Protein AF-A0A953PPU9-F1 (afdb_monomer_lite)

Foldseek 3Di:
DPDPVVVVVVVVVVVVVVVVVVVVVVVVVVVVVVVVVVLVVLLVVLLVVQQVVCCVPPRGDDDDDPVSSLVSSLVRDQDPVSCVSVPHDHD

Structure (mmCIF, N/CA/C/O backbone):
data_AF-A0A953PPU9-F1
#
_entry.id   AF-A0A953PPU9-F1
#
loop_
_atom_site.group_PDB
_atom_site.id
_atom_site.type_symbol
_atom_site.label_atom_id
_atom_site.label_alt_id
_atom_site.label_comp_id
_atom_site.label_asym_id
_atom_site.label_entity_id
_atom_site.label_seq_id
_atom_site.pdbx_PDB_ins_code
_atom_site.Cartn_x
_atom_site.Cartn_y
_atom_site.Cartn_z
_atom_site.occupancy
_atom_site.B_iso_or_equiv
_atom_site.auth_seq_id
_atom_site.auth_comp_id
_atom_site.auth_asym_id
_atom_site.auth_atom_id
_atom_site.pdbx_PDB_model_num
ATOM 1 N N . MET A 1 1 ? -29.635 11.477 51.474 1.00 49.91 1 MET A N 1
ATOM 2 C CA . MET A 1 1 ? -28.412 10.747 51.075 1.00 49.91 1 MET A CA 1
ATOM 3 C C . MET A 1 1 ? -28.771 9.729 49.997 1.00 49.91 1 MET A C 1
ATOM 5 O O . MET A 1 1 ? -29.657 8.920 50.260 1.00 49.91 1 MET A O 1
ATOM 9 N N . PRO A 1 2 ? -28.192 9.770 48.783 1.00 60.47 2 PRO A N 1
ATOM 10 C CA . PRO A 1 2 ? -28.406 8.706 47.803 1.00 60.47 2 PRO A CA 1
ATOM 11 C C . PRO A 1 2 ? -27.905 7.376 48.383 1.00 60.47 2 PRO A C 1
ATOM 13 O O . PRO A 1 2 ? -26.831 7.322 48.975 1.00 60.47 2 PRO A O 1
ATOM 16 N N . GLN A 1 3 ? -28.712 6.319 48.275 1.00 72.69 3 G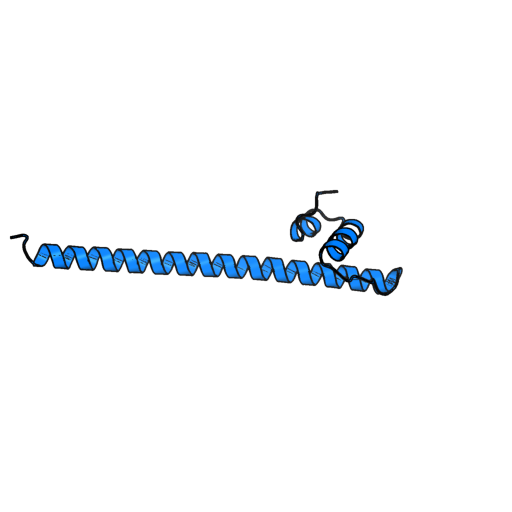LN A N 1
ATOM 17 C CA . GLN A 1 3 ? -28.392 5.038 48.901 1.00 72.69 3 GLN A CA 1
ATOM 18 C C . GLN A 1 3 ? -27.135 4.404 48.269 1.00 72.69 3 GLN A C 1
ATOM 20 O O . GLN A 1 3 ? -27.059 4.335 47.038 1.00 72.69 3 GLN A O 1
ATOM 25 N N . PRO A 1 4 ? -26.178 3.900 49.073 1.00 79.38 4 PRO A N 1
ATOM 26 C CA . PRO A 1 4 ? -24.875 3.406 48.604 1.00 79.38 4 PRO A CA 1
ATOM 27 C C . PRO A 1 4 ? -24.976 2.287 47.553 1.00 79.38 4 PRO A C 1
ATOM 29 O O . PRO A 1 4 ? -24.153 2.212 46.644 1.00 79.38 4 PRO A O 1
ATOM 32 N N . GLN A 1 5 ? -26.041 1.480 47.587 1.00 81.69 5 GLN A N 1
ATOM 33 C CA . GLN A 1 5 ? -26.305 0.439 46.585 1.00 81.69 5 GLN A CA 1
ATOM 34 C C . GLN A 1 5 ? -26.562 0.996 45.175 1.00 81.69 5 GLN A C 1
ATOM 36 O O . GLN A 1 5 ? -26.118 0.405 44.193 1.00 81.69 5 GLN A O 1
ATOM 41 N N . LYS A 1 6 ? -27.222 2.158 45.046 1.00 86.12 6 LYS A N 1
ATOM 42 C CA . LYS A 1 6 ? -27.472 2.782 43.732 1.00 86.12 6 LYS A CA 1
ATOM 43 C C . LYS A 1 6 ? -26.179 3.272 43.084 1.00 86.12 6 LYS A C 1
ATOM 45 O O . LYS A 1 6 ? -26.042 3.205 41.865 1.00 86.12 6 LYS A O 1
ATOM 50 N N . VAL A 1 7 ? -25.236 3.749 43.896 1.00 90.06 7 VAL A N 1
ATOM 51 C CA . VAL A 1 7 ? -23.917 4.189 43.426 1.00 90.06 7 VAL A CA 1
ATOM 52 C C . VAL A 1 7 ? -23.112 2.991 42.925 1.00 90.06 7 VAL A C 1
ATOM 54 O O . VAL A 1 7 ? -22.595 3.039 41.812 1.00 90.06 7 VAL A O 1
ATOM 57 N N . LEU A 1 8 ? -23.086 1.887 43.677 1.00 91.00 8 LEU A N 1
ATOM 58 C CA . LEU A 1 8 ? -22.406 0.653 43.267 1.00 91.00 8 LEU A CA 1
ATOM 59 C C . LEU A 1 8 ? -22.985 0.064 41.974 1.00 91.00 8 LEU A C 1
ATOM 61 O O . LEU A 1 8 ? -22.231 -0.249 41.054 1.00 91.00 8 LEU A O 1
ATOM 65 N N . ALA A 1 9 ? -24.314 -0.006 41.857 1.00 92.19 9 ALA A N 1
ATOM 66 C CA . ALA A 1 9 ? -24.974 -0.473 40.637 1.00 92.19 9 ALA A CA 1
ATOM 67 C C . ALA A 1 9 ? -24.645 0.418 39.426 1.00 92.19 9 ALA A C 1
ATOM 69 O O . ALA A 1 9 ? -24.466 -0.065 38.305 1.00 92.19 9 ALA A O 1
ATOM 70 N N . ARG A 1 10 ? -24.522 1.735 39.642 1.00 93.56 10 ARG A N 1
ATOM 71 C CA . ARG A 1 10 ? -24.130 2.667 38.583 1.00 93.56 10 ARG A CA 1
ATOM 72 C C . ARG A 1 10 ? -22.680 2.466 38.151 1.00 93.56 10 ARG A C 1
ATOM 74 O O . ARG A 1 10 ? -22.424 2.513 36.951 1.00 93.56 10 ARG A O 1
ATOM 81 N N . ILE A 1 11 ? -21.768 2.236 39.093 1.00 94.31 11 ILE A N 1
ATOM 82 C CA . ILE A 1 11 ? -20.357 1.944 38.803 1.00 94.31 11 ILE A CA 1
ATOM 83 C C . ILE A 1 11 ? -20.253 0.657 37.978 1.00 94.31 11 ILE A C 1
ATOM 85 O O . ILE A 1 11 ? -19.689 0.694 36.890 1.00 94.31 11 ILE A O 1
ATOM 89 N N . GLN A 1 12 ? -20.911 -0.425 38.404 1.00 95.38 12 GLN A N 1
ATOM 90 C CA . GLN A 1 12 ? -20.924 -1.692 37.658 1.00 95.38 12 GLN A CA 1
ATOM 91 C C . GLN A 1 12 ? -21.457 -1.521 36.228 1.00 95.38 12 GLN A C 1
ATOM 93 O O . GLN A 1 12 ? -20.828 -1.960 35.268 1.00 95.38 12 GLN A O 1
ATOM 98 N N . SER A 1 13 ? -22.572 -0.804 36.058 1.00 95.06 13 SER A N 1
ATOM 99 C CA . SER A 1 13 ? -23.135 -0.524 34.730 1.00 95.06 13 SER A CA 1
ATOM 100 C C . SER A 1 13 ? -22.172 0.266 33.828 1.00 95.06 13 SER A C 1
ATOM 102 O O . SER A 1 13 ? -22.106 0.028 32.615 1.00 95.06 13 SER A O 1
ATOM 104 N N . LEU A 1 14 ? -21.420 1.209 34.403 1.00 96.06 14 LEU A N 1
ATOM 105 C CA . LEU A 1 14 ? -20.412 1.981 33.677 1.00 96.06 14 LEU A CA 1
ATOM 106 C C . LEU A 1 14 ? -19.200 1.123 33.306 1.00 96.06 14 LEU A C 1
ATOM 108 O O . LEU A 1 14 ? -18.745 1.216 32.165 1.00 96.06 14 LEU A O 1
ATOM 112 N N . ASP A 1 15 ? -18.731 0.261 34.206 1.00 96.50 15 ASP A N 1
ATOM 113 C CA . ASP A 1 15 ? -17.611 -0.651 33.955 1.00 96.50 15 ASP A CA 1
ATOM 114 C C . ASP A 1 15 ? -17.936 -1.650 32.845 1.00 96.50 15 ASP A C 1
ATOM 116 O O . ASP A 1 15 ? -17.148 -1.833 31.912 1.00 96.50 15 ASP A O 1
ATOM 120 N N . GLU A 1 16 ? -19.137 -2.226 32.860 1.00 96.62 16 GLU A N 1
ATOM 121 C CA . GLU A 1 16 ? -19.604 -3.094 31.781 1.00 96.62 16 GLU A CA 1
ATOM 122 C C . GLU A 1 16 ? -19.674 -2.356 30.439 1.00 96.62 16 GLU A C 1
ATOM 124 O O . GLU A 1 16 ? -19.287 -2.886 29.392 1.00 96.62 16 GLU A O 1
ATOM 129 N N . ARG A 1 17 ? -20.167 -1.111 30.444 1.00 96.56 17 ARG A N 1
ATOM 130 C CA . ARG A 1 17 ? -20.237 -0.296 29.226 1.00 96.56 17 ARG A CA 1
ATOM 131 C C . ARG A 1 17 ? -18.841 0.048 28.712 1.00 96.56 17 ARG A C 1
ATOM 133 O O . ARG A 1 17 ? -18.618 -0.011 27.502 1.00 96.56 17 ARG A O 1
ATOM 140 N N . LEU A 1 18 ? -17.905 0.356 29.605 1.00 97.12 18 LEU A N 1
ATOM 141 C CA . LEU A 1 18 ? -16.508 0.610 29.270 1.00 97.12 18 LEU A CA 1
ATOM 142 C C . LEU A 1 18 ? -15.839 -0.639 28.686 1.00 97.12 18 LEU A C 1
ATOM 144 O O . LEU A 1 18 ? -1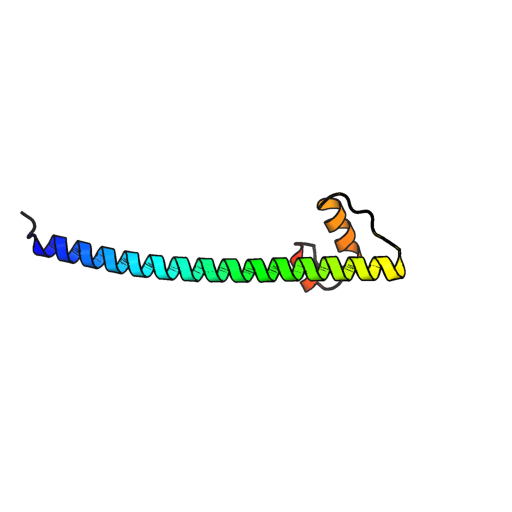5.151 -0.538 27.668 1.00 97.12 18 LEU A O 1
ATOM 148 N N . ALA A 1 19 ? -16.074 -1.812 29.275 1.00 97.06 19 ALA A N 1
ATOM 149 C CA . ALA A 1 19 ? -15.565 -3.082 28.769 1.00 97.06 19 ALA A CA 1
ATOM 150 C C . ALA A 1 19 ? -16.071 -3.362 27.344 1.00 97.06 19 ALA A C 1
ATOM 152 O O . ALA A 1 19 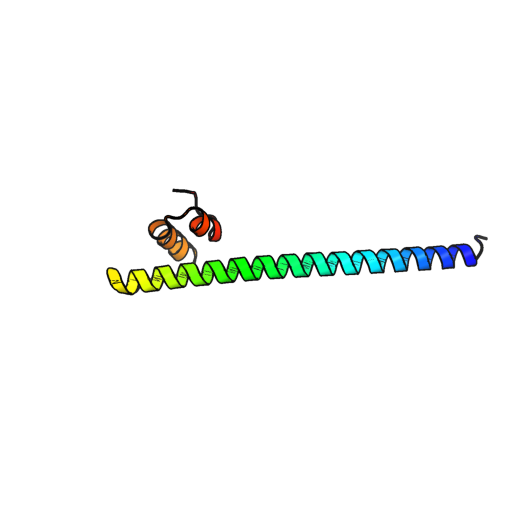? -15.267 -3.639 26.452 1.00 97.06 19 ALA A O 1
ATOM 153 N N . ARG A 1 20 ? -17.378 -3.184 27.089 1.00 96.50 20 ARG A N 1
ATOM 154 C CA . ARG A 1 20 ? -17.963 -3.332 25.742 1.00 96.50 20 ARG A CA 1
ATOM 155 C C . ARG A 1 20 ? -17.325 -2.383 24.724 1.00 96.50 20 ARG A C 1
ATOM 157 O O . ARG A 1 20 ? -16.946 -2.816 23.636 1.00 96.50 20 ARG A O 1
ATOM 164 N N . LEU A 1 21 ? -17.161 -1.108 25.081 1.00 97.75 21 LEU A N 1
ATOM 165 C CA . LEU A 1 21 ? -16.554 -0.109 24.195 1.00 97.75 21 LEU A CA 1
ATOM 166 C C . LEU A 1 21 ? -15.080 -0.406 23.893 1.00 97.75 21 LEU A C 1
ATOM 168 O O . LEU A 1 21 ? -14.644 -0.233 22.756 1.00 97.75 21 LEU A O 1
ATOM 172 N N . ARG A 1 22 ? -14.311 -0.880 24.880 1.00 96.81 22 ARG A N 1
ATOM 173 C CA . ARG A 1 22 ? -12.908 -1.283 24.680 1.00 96.81 22 ARG A CA 1
ATOM 174 C C . ARG A 1 22 ? -12.792 -2.452 23.705 1.00 96.81 22 ARG A C 1
ATOM 176 O O . ARG A 1 22 ? -11.956 -2.402 22.804 1.00 96.81 22 ARG A O 1
ATOM 183 N N . THR A 1 23 ? -13.648 -3.462 23.844 1.00 96.75 23 THR A N 1
ATOM 184 C CA . THR A 1 23 ? -13.679 -4.606 22.924 1.00 96.75 23 THR A CA 1
ATOM 185 C C . THR A 1 23 ? -14.001 -4.168 21.497 1.00 96.75 23 THR A C 1
ATOM 187 O O . THR A 1 23 ? -13.292 -4.556 20.566 1.00 96.75 23 THR A O 1
ATOM 190 N N . GLU A 1 24 ? -15.007 -3.309 21.312 1.00 96.56 24 GLU A N 1
ATOM 191 C CA . GLU A 1 24 ? -15.364 -2.823 19.975 1.00 96.56 24 GLU A CA 1
ATOM 192 C C . GLU A 1 24 ? -14.253 -1.957 19.364 1.00 96.56 24 GLU A C 1
ATOM 194 O O . GLU A 1 24 ? -13.880 -2.155 18.207 1.00 96.56 24 GLU A O 1
ATOM 199 N N . LYS A 1 25 ? -13.631 -1.072 20.156 1.00 96.19 25 LYS A N 1
ATOM 200 C CA . LYS A 1 25 ? -12.460 -0.298 19.716 1.00 96.19 25 LYS A CA 1
ATOM 201 C C . LYS A 1 25 ? -11.343 -1.216 19.219 1.00 96.19 25 LYS A C 1
ATOM 203 O O . LYS A 1 25 ? -10.829 -1.010 18.121 1.00 96.19 25 LYS A O 1
ATOM 208 N N . ASN A 1 26 ? -10.976 -2.229 20.002 1.00 95.44 26 ASN A N 1
ATOM 209 C CA . ASN A 1 26 ? -9.900 -3.151 19.641 1.00 95.44 26 ASN A CA 1
ATOM 210 C C . ASN A 1 26 ? -10.222 -3.907 18.345 1.00 95.44 26 ASN A C 1
ATOM 212 O O . ASN A 1 26 ? -9.356 -4.054 17.482 1.00 95.44 26 ASN A O 1
ATOM 216 N N . ARG A 1 27 ? -11.482 -4.320 18.163 1.00 95.62 27 ARG A N 1
ATOM 217 C CA . ARG A 1 27 ? -11.952 -4.964 16.930 1.00 95.62 27 ARG A CA 1
ATOM 218 C C . ARG A 1 27 ? -11.822 -4.046 15.714 1.00 95.62 27 ARG A C 1
ATOM 220 O O . ARG A 1 27 ? -11.348 -4.486 14.665 1.00 95.62 27 ARG A O 1
ATOM 227 N N . LEU A 1 28 ? -12.229 -2.783 15.840 1.00 96.25 28 LEU A N 1
ATOM 228 C CA . LEU A 1 28 ? -12.119 -1.796 14.764 1.00 96.25 28 LEU A CA 1
ATOM 229 C C . LEU A 1 28 ? -10.657 -1.488 14.425 1.00 96.25 28 LEU A C 1
ATOM 231 O O . LEU A 1 28 ? -10.295 -1.478 13.249 1.00 96.25 28 LEU A O 1
ATOM 235 N N . MET A 1 29 ? -9.799 -1.325 15.435 1.00 94.62 29 MET A N 1
ATOM 236 C CA . MET A 1 29 ? -8.363 -1.111 15.235 1.00 94.62 29 MET A CA 1
ATOM 237 C C . MET A 1 29 ? -7.696 -2.298 14.536 1.00 94.62 29 MET A C 1
ATOM 239 O O . MET A 1 29 ? -6.930 -2.101 13.594 1.00 94.62 29 MET A O 1
ATOM 243 N N . ALA A 1 30 ? -8.022 -3.530 14.936 1.00 94.50 30 ALA A N 1
ATOM 244 C CA . ALA A 1 30 ? -7.507 -4.727 14.277 1.00 94.50 30 ALA A CA 1
ATOM 245 C C . ALA A 1 30 ? -7.919 -4.771 12.797 1.00 94.50 30 ALA A C 1
ATOM 247 O O . ALA A 1 30 ? -7.078 -4.989 11.923 1.00 94.50 30 ALA A O 1
ATOM 248 N N . ARG A 1 31 ? -9.195 -4.493 12.494 1.00 94.06 31 ARG A N 1
ATOM 249 C CA . ARG A 1 31 ? -9.701 -4.412 11.112 1.00 94.06 31 ARG A CA 1
ATOM 250 C C . ARG A 1 31 ? -8.975 -3.346 10.294 1.00 94.06 31 ARG A C 1
ATOM 252 O O . ARG A 1 31 ? -8.559 -3.634 9.173 1.00 94.06 31 ARG A O 1
ATOM 259 N N . ALA A 1 32 ? -8.777 -2.155 10.857 1.00 92.75 32 ALA A N 1
ATOM 260 C CA . ALA A 1 32 ? -8.040 -1.079 10.201 1.00 92.75 32 ALA A CA 1
ATOM 261 C C . ALA A 1 32 ? -6.584 -1.484 9.912 1.00 92.75 32 ALA A C 1
ATOM 263 O O . ALA A 1 32 ? -6.117 -1.330 8.785 1.00 92.75 32 ALA A O 1
ATOM 264 N N . GLY A 1 33 ? -5.898 -2.096 10.882 1.00 93.06 33 GLY A N 1
ATOM 265 C CA . GLY A 1 33 ? -4.527 -2.584 10.706 1.00 93.06 33 GLY A CA 1
ATOM 266 C C . GLY A 1 33 ? -4.404 -3.712 9.674 1.00 93.06 33 GLY A C 1
ATOM 267 O O . GLY A 1 33 ? -3.412 -3.792 8.952 1.00 93.06 33 GLY A O 1
ATOM 268 N N . HIS A 1 34 ? -5.407 -4.586 9.555 1.00 93.62 34 HIS A N 1
ATOM 269 C CA . HIS A 1 34 ? -5.455 -5.584 8.480 1.00 93.62 34 HIS A CA 1
ATOM 270 C C . HIS A 1 34 ? -5.665 -4.946 7.102 1.00 93.62 34 HIS A C 1
ATOM 272 O O . HIS A 1 34 ? -4.984 -5.329 6.149 1.00 93.62 34 HIS A O 1
ATOM 278 N N . ALA A 1 35 ? -6.574 -3.974 6.994 1.00 91.56 35 ALA A N 1
ATOM 279 C CA . ALA A 1 35 ? -6.820 -3.259 5.744 1.00 91.56 35 ALA A CA 1
ATOM 280 C C . ALA A 1 35 ? -5.571 -2.497 5.274 1.00 91.56 35 ALA A C 1
ATOM 282 O O . ALA A 1 35 ? -5.229 -2.564 4.094 1.00 91.56 35 ALA A O 1
ATOM 283 N N . GLU A 1 36 ? -4.856 -1.851 6.197 1.00 92.50 36 GLU A N 1
ATOM 284 C CA . GLU A 1 36 ? -3.629 -1.120 5.883 1.00 92.50 36 GLU A CA 1
ATOM 285 C C . GLU A 1 36 ? -2.511 -2.047 5.407 1.00 92.50 36 GLU A C 1
ATOM 287 O O . GLU A 1 36 ? -1.943 -1.828 4.341 1.00 92.50 36 GLU A O 1
ATOM 292 N N . ARG A 1 37 ? -2.269 -3.163 6.107 1.00 93.88 37 ARG A N 1
ATOM 293 C CA . ARG A 1 37 ? -1.282 -4.163 5.665 1.00 93.88 37 ARG A CA 1
ATOM 294 C C . ARG A 1 37 ? -1.608 -4.739 4.290 1.00 93.88 37 ARG A C 1
ATOM 296 O O . ARG A 1 37 ? -0.700 -4.969 3.494 1.00 93.88 37 ARG A O 1
ATOM 303 N N . LYS A 1 38 ? -2.893 -4.965 3.992 1.00 93.69 38 LYS A N 1
ATOM 304 C CA . LYS A 1 38 ? -3.332 -5.434 2.671 1.00 93.69 38 LYS A CA 1
ATOM 305 C C . LYS A 1 38 ? -3.048 -4.390 1.585 1.00 93.69 38 LYS A C 1
ATOM 307 O O . LYS A 1 38 ? -2.563 -4.764 0.517 1.00 93.69 38 LYS A O 1
ATOM 312 N N . ARG A 1 39 ? -3.319 -3.105 1.853 1.00 91.88 39 ARG A N 1
ATOM 313 C CA . ARG A 1 39 ? -2.999 -1.997 0.935 1.00 91.88 39 ARG A CA 1
ATOM 314 C C . ARG A 1 39 ? -1.495 -1.865 0.709 1.00 91.88 39 ARG A C 1
ATOM 316 O O . ARG A 1 39 ? -1.064 -1.861 -0.440 1.00 91.88 39 ARG A O 1
ATOM 323 N N . ASP A 1 40 ? -0.708 -1.838 1.778 1.00 95.19 40 ASP A N 1
ATOM 324 C CA . ASP A 1 40 ? 0.755 -1.758 1.719 1.00 95.19 40 ASP A CA 1
ATOM 325 C C . ASP A 1 40 ? 1.363 -2.934 0.935 1.00 95.19 40 ASP A C 1
ATOM 327 O O . ASP A 1 40 ? 2.149 -2.734 0.009 1.00 95.19 40 ASP A O 1
ATOM 331 N N . THR A 1 41 ? 0.913 -4.162 1.213 1.00 96.56 41 THR A N 1
ATOM 332 C CA . THR A 1 41 ? 1.348 -5.358 0.473 1.00 96.56 41 THR A CA 1
ATOM 333 C C . THR A 1 41 ? 1.018 -5.242 -1.016 1.00 96.56 41 THR A C 1
ATOM 335 O O . THR A 1 41 ? 1.868 -5.521 -1.859 1.00 96.56 41 THR A O 1
ATOM 338 N N . ARG A 1 42 ? -0.191 -4.778 -1.368 1.00 95.94 42 ARG A N 1
ATO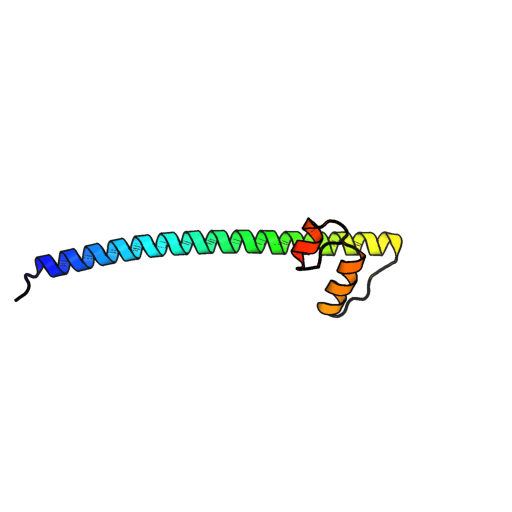M 339 C CA . ARG A 1 42 ? -0.581 -4.571 -2.772 1.00 95.94 42 ARG A CA 1
ATOM 340 C C . ARG A 1 42 ? 0.301 -3.526 -3.457 1.00 95.94 42 ARG A C 1
ATOM 342 O O . ARG A 1 42 ? 0.747 -3.777 -4.572 1.00 95.94 42 ARG A O 1
ATOM 349 N N . ARG A 1 43 ? 0.594 -2.401 -2.797 1.00 96.62 43 ARG A N 1
ATOM 350 C CA . ARG A 1 43 ? 1.491 -1.359 -3.330 1.00 96.62 43 ARG A CA 1
ATOM 351 C C . ARG A 1 43 ? 2.890 -1.911 -3.590 1.00 96.62 43 ARG A C 1
ATOM 353 O O . ARG A 1 43 ? 3.424 -1.711 -4.676 1.00 96.62 43 ARG A O 1
ATOM 360 N N . LYS A 1 44 ? 3.453 -2.659 -2.637 1.00 97.44 44 LYS A N 1
ATOM 361 C CA . LYS A 1 44 ? 4.776 -3.294 -2.774 1.00 97.44 44 LYS A CA 1
ATOM 362 C C . LYS A 1 44 ? 4.832 -4.268 -3.948 1.00 97.44 44 LYS A C 1
ATOM 364 O O . LYS A 1 44 ? 5.776 -4.213 -4.729 1.00 97.44 44 LYS A O 1
ATOM 369 N N . ILE A 1 45 ? 3.805 -5.107 -4.104 1.00 97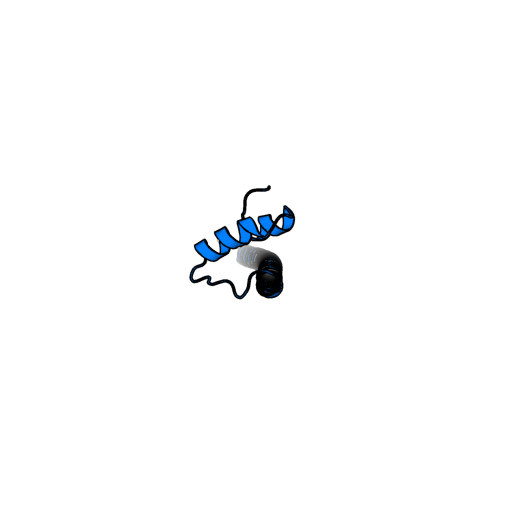.62 45 ILE A N 1
ATOM 370 C CA . ILE A 1 45 ? 3.702 -6.045 -5.231 1.00 97.62 45 ILE A CA 1
ATOM 371 C C . ILE A 1 45 ? 3.656 -5.293 -6.565 1.00 97.62 45 ILE A C 1
ATOM 373 O O . ILE A 1 45 ? 4.374 -5.660 -7.490 1.00 97.62 45 ILE A O 1
ATOM 377 N N . LEU A 1 46 ? 2.847 -4.235 -6.666 1.00 97.69 46 LEU A N 1
ATOM 378 C CA . LEU A 1 46 ? 2.713 -3.462 -7.904 1.00 97.69 46 LEU A CA 1
ATOM 379 C C . LEU A 1 46 ? 3.997 -2.714 -8.269 1.00 97.69 46 LEU A C 1
ATOM 381 O O . LEU A 1 46 ? 4.398 -2.749 -9.428 1.00 97.69 46 LEU A O 1
ATOM 385 N N . ILE A 1 47 ? 4.666 -2.097 -7.291 1.00 97.69 47 ILE A N 1
ATOM 386 C CA . ILE A 1 47 ? 5.971 -1.457 -7.508 1.00 97.69 47 ILE A CA 1
ATOM 387 C C . ILE A 1 47 ? 6.985 -2.495 -7.993 1.00 97.69 47 ILE A C 1
ATOM 389 O O . ILE A 1 47 ? 7.634 -2.277 -9.010 1.00 97.69 47 ILE A O 1
ATOM 393 N N . GLY A 1 48 ? 7.099 -3.634 -7.302 1.00 97.00 48 GLY A N 1
ATOM 394 C CA . GLY A 1 48 ? 8.041 -4.690 -7.671 1.00 97.00 48 GLY A CA 1
ATOM 395 C C . GLY A 1 48 ? 7.785 -5.238 -9.075 1.00 97.00 48 GLY A C 1
ATOM 396 O O . GLY A 1 48 ? 8.710 -5.313 -9.876 1.00 97.00 48 GLY A O 1
ATOM 397 N N . GLY A 1 49 ? 6.528 -5.549 -9.401 1.00 97.12 49 GLY A N 1
ATOM 398 C CA . GLY A 1 49 ? 6.148 -6.028 -10.731 1.00 97.12 49 GLY A CA 1
ATOM 399 C C . GLY A 1 49 ? 6.444 -5.011 -11.835 1.00 97.12 49 GLY A C 1
ATOM 400 O O . GLY A 1 49 ? 6.991 -5.382 -12.870 1.00 97.12 49 GLY A O 1
ATOM 401 N N . ALA A 1 50 ? 6.151 -3.728 -11.601 1.00 96.50 50 ALA A N 1
ATOM 402 C CA . ALA A 1 50 ? 6.459 -2.669 -12.557 1.00 96.50 50 ALA A CA 1
ATOM 403 C C . ALA A 1 50 ? 7.973 -2.493 -12.757 1.00 96.50 50 ALA A C 1
ATOM 405 O O . ALA A 1 50 ? 8.419 -2.286 -13.882 1.00 96.50 50 ALA A O 1
ATOM 406 N N . VAL A 1 51 ? 8.770 -2.575 -11.683 1.00 96.88 51 VAL A N 1
ATOM 407 C CA . VAL A 1 51 ? 10.234 -2.427 -11.759 1.00 96.88 51 VAL A CA 1
ATOM 408 C C . VAL A 1 51 ? 10.858 -3.605 -12.495 1.00 96.88 51 VAL A C 1
ATOM 410 O O . VAL A 1 51 ? 11.703 -3.382 -13.354 1.00 96.88 51 VAL A O 1
ATOM 413 N N . LEU A 1 52 ? 10.423 -4.835 -12.207 1.00 97.50 52 LEU A N 1
ATOM 414 C CA . LEU A 1 52 ? 10.902 -6.028 -12.912 1.00 97.50 52 LEU A CA 1
ATOM 415 C C . LEU A 1 52 ? 10.587 -5.949 -14.411 1.00 97.50 52 LEU A C 1
ATOM 417 O O . LEU A 1 52 ? 11.489 -6.103 -15.224 1.00 97.50 52 LEU A O 1
ATOM 421 N N . ALA A 1 53 ? 9.349 -5.595 -14.773 1.00 96.00 53 ALA A N 1
ATOM 422 C CA . ALA A 1 53 ? 8.971 -5.417 -16.174 1.00 96.00 53 ALA A CA 1
ATOM 423 C C . ALA A 1 53 ? 9.790 -4.312 -16.868 1.00 96.00 53 ALA A C 1
ATOM 425 O O . ALA A 1 53 ? 10.189 -4.462 -18.019 1.00 96.00 53 ALA A O 1
ATOM 426 N N . ALA A 1 54 ? 10.070 -3.204 -16.176 1.00 95.38 54 ALA A N 1
ATOM 427 C CA . ALA A 1 54 ? 10.906 -2.146 -16.732 1.00 95.38 54 ALA A CA 1
ATOM 428 C C . ALA A 1 54 ? 12.358 -2.597 -16.921 1.00 95.38 54 ALA A C 1
ATOM 430 O O . ALA A 1 54 ? 12.931 -2.309 -17.962 1.00 95.38 54 ALA A O 1
ATOM 431 N N . ILE A 1 55 ? 12.932 -3.349 -15.978 1.00 96.56 55 ILE A N 1
ATOM 432 C CA . ILE A 1 55 ? 14.286 -3.902 -16.122 1.00 96.56 55 ILE A CA 1
ATOM 433 C C . ILE A 1 55 ? 14.384 -4.790 -17.366 1.00 96.56 55 ILE A C 1
ATOM 435 O O . ILE A 1 55 ? 15.357 -4.661 -18.109 1.00 96.56 55 ILE A O 1
ATOM 439 N N . ASP A 1 56 ? 13.369 -5.616 -17.622 1.00 96.31 56 ASP A N 1
ATOM 440 C CA . ASP A 1 56 ? 13.353 -6.540 -18.761 1.00 96.31 56 ASP A CA 1
ATOM 441 C C . ASP A 1 56 ? 13.221 -5.831 -20.125 1.00 96.31 56 ASP A C 1
ATOM 443 O O . ASP A 1 56 ? 13.765 -6.312 -21.120 1.00 96.31 56 ASP A O 1
ATOM 447 N N . HIS A 1 57 ? 12.512 -4.696 -20.196 1.00 94.44 57 HIS A N 1
ATOM 448 C CA . HIS A 1 57 ? 12.177 -4.032 -21.468 1.00 94.44 57 HIS A CA 1
ATOM 449 C C . HIS A 1 57 ? 12.903 -2.701 -21.726 1.00 94.44 57 HIS A C 1
ATOM 451 O O . HIS A 1 57 ? 13.117 -2.328 -22.878 1.00 94.44 57 HIS A O 1
ATOM 457 N N . GLU A 1 58 ? 13.248 -1.966 -20.672 1.00 93.56 58 GLU A N 1
ATOM 458 C CA . GLU A 1 58 ? 13.699 -0.564 -20.711 1.00 93.56 58 GLU A CA 1
ATOM 459 C C . GLU A 1 58 ? 14.994 -0.330 -19.906 1.00 93.56 58 GLU A C 1
ATOM 461 O O . GLU A 1 58 ? 15.661 0.689 -20.092 1.00 93.56 58 GLU A O 1
ATOM 466 N N . GLY A 1 59 ? 15.367 -1.264 -19.023 1.00 93.00 59 GLY A N 1
ATOM 467 C CA . GLY A 1 59 ? 16.487 -1.148 -18.089 1.00 93.00 59 GLY A CA 1
ATOM 468 C C . GLY A 1 59 ? 16.082 -0.663 -16.690 1.00 93.00 59 GLY A C 1
ATOM 469 O O . GLY A 1 59 ? 14.907 -0.506 -16.360 1.00 93.00 59 GLY A O 1
ATOM 470 N N . VAL A 1 60 ? 17.075 -0.461 -15.816 1.00 93.19 60 VAL A N 1
ATOM 471 C CA . VAL A 1 60 ? 16.833 -0.106 -14.405 1.00 93.19 60 VAL A CA 1
ATOM 472 C C . VAL A 1 60 ? 16.259 1.315 -14.294 1.00 93.19 60 VAL A C 1
ATOM 474 O O . VAL A 1 60 ? 16.945 2.272 -14.665 1.00 93.19 60 VAL A O 1
ATOM 477 N N . PRO A 1 61 ? 15.046 1.497 -13.736 1.00 92.38 61 PRO A N 1
ATOM 478 C CA . PRO A 1 61 ? 14.466 2.823 -13.575 1.00 92.38 61 PRO A CA 1
ATOM 479 C C 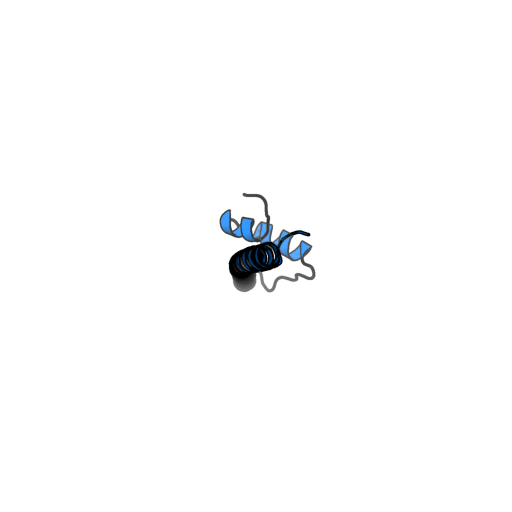. PRO A 1 61 ? 15.204 3.623 -12.492 1.00 92.38 61 PRO A C 1
ATOM 481 O O . PRO A 1 61 ? 15.431 3.142 -11.381 1.00 92.38 61 PRO A O 1
ATOM 484 N N . VAL A 1 62 ? 15.538 4.881 -12.790 1.00 94.38 62 VAL A N 1
ATOM 485 C CA . VAL A 1 62 ? 16.145 5.810 -11.823 1.00 94.38 62 VAL A CA 1
ATOM 486 C C . VAL A 1 62 ? 15.044 6.642 -11.171 1.00 94.38 62 VAL A C 1
ATOM 488 O O . VAL A 1 62 ? 14.545 7.597 -11.759 1.00 94.38 62 VAL A O 1
ATOM 491 N N . ILE A 1 63 ? 14.670 6.277 -9.946 1.00 95.62 63 ILE A N 1
ATOM 492 C CA . ILE A 1 63 ? 13.616 6.935 -9.165 1.00 95.62 63 ILE A CA 1
ATOM 493 C C . ILE A 1 63 ? 14.218 7.378 -7.832 1.00 95.62 63 ILE A C 1
ATOM 495 O O . ILE A 1 63 ? 14.752 6.556 -7.088 1.00 95.62 63 ILE A O 1
ATOM 499 N N . ARG A 1 64 ? 14.151 8.676 -7.526 1.00 95.69 64 ARG A N 1
ATOM 500 C CA . ARG A 1 64 ? 14.800 9.283 -6.348 1.00 95.69 64 ARG A CA 1
ATOM 501 C C . ARG A 1 64 ? 13.811 9.820 -5.323 1.00 95.69 64 ARG A C 1
ATOM 503 O O . ARG A 1 64 ? 14.205 10.167 -4.214 1.00 95.69 64 ARG A O 1
ATOM 510 N N . SER A 1 65 ? 12.533 9.908 -5.679 1.00 96.69 65 SER A N 1
ATOM 511 C CA . SER A 1 65 ? 11.500 10.448 -4.801 1.00 96.69 65 SER A CA 1
ATOM 512 C C . SER A 1 65 ? 10.147 9.767 -5.001 1.00 96.69 65 SER A C 1
ATOM 514 O O . SER A 1 65 ? 9.869 9.172 -6.042 1.00 96.69 65 SER A O 1
ATOM 516 N N . LEU A 1 66 ? 9.272 9.879 -3.999 1.00 94.38 66 LEU A N 1
ATOM 517 C CA . LEU A 1 66 ? 7.905 9.362 -4.090 1.00 94.38 66 LEU A CA 1
ATOM 518 C C . LEU A 1 66 ? 7.092 10.024 -5.225 1.00 94.38 66 LEU A C 1
ATOM 520 O O . LEU A 1 66 ? 6.423 9.293 -5.951 1.00 94.38 66 LEU A O 1
ATOM 524 N N . PRO A 1 67 ? 7.150 11.352 -5.458 1.00 96.56 67 PRO A N 1
ATOM 525 C CA . PRO A 1 67 ? 6.465 11.955 -6.603 1.00 96.56 67 PRO A CA 1
ATOM 526 C C . PRO A 1 67 ? 6.965 11.443 -7.959 1.00 96.56 67 PRO A C 1
ATOM 528 O O . PRO A 1 67 ? 6.165 11.279 -8.877 1.00 96.56 67 PRO A O 1
ATOM 531 N N . GLU A 1 68 ? 8.269 11.175 -8.100 1.00 97.12 68 GLU A N 1
ATOM 532 C CA . GLU A 1 68 ? 8.814 10.539 -9.309 1.00 97.12 68 GLU A CA 1
ATOM 533 C C . GLU A 1 68 ? 8.281 9.121 -9.484 1.00 97.12 68 GLU A C 1
ATOM 535 O O . GLU A 1 68 ? 7.842 8.776 -10.578 1.00 97.12 68 GLU A O 1
ATOM 540 N N . LEU A 1 69 ? 8.250 8.334 -8.403 1.00 96.44 69 LEU A N 1
ATOM 541 C CA . LEU A 1 69 ? 7.673 6.992 -8.421 1.00 96.44 69 LEU A CA 1
ATOM 542 C C . LEU A 1 69 ? 6.215 7.024 -8.887 1.00 96.44 69 LEU A C 1
ATOM 544 O O . LEU A 1 69 ? 5.838 6.227 -9.737 1.00 96.44 69 LEU A O 1
ATOM 548 N N . LEU A 1 70 ? 5.400 7.939 -8.354 1.00 96.69 70 LEU A N 1
ATOM 549 C CA . LEU A 1 70 ? 3.981 8.040 -8.704 1.00 96.69 70 LEU A CA 1
ATOM 550 C C . LEU A 1 70 ? 3.777 8.434 -10.170 1.00 96.69 70 LEU A C 1
ATOM 552 O O . LEU A 1 70 ? 2.984 7.791 -10.849 1.00 96.69 70 LEU A O 1
ATOM 556 N N . ARG A 1 71 ? 4.526 9.424 -10.679 1.00 96.38 71 ARG A N 1
ATOM 557 C CA . ARG A 1 71 ? 4.482 9.790 -12.108 1.00 96.38 71 ARG A CA 1
ATOM 558 C C . ARG A 1 71 ? 4.918 8.640 -13.005 1.00 96.38 71 ARG A C 1
ATOM 560 O O . ARG A 1 71 ? 4.336 8.429 -14.058 1.00 96.38 71 ARG A O 1
ATOM 567 N N . TRP A 1 72 ? 5.935 7.891 -12.595 1.00 96.50 72 TRP A N 1
ATOM 568 C CA . TRP A 1 72 ? 6.392 6.739 -13.357 1.00 96.50 72 TRP A CA 1
ATOM 569 C C . TRP A 1 72 ? 5.355 5.605 -13.340 1.00 96.50 72 TRP A C 1
ATOM 571 O O . TRP A 1 72 ? 4.996 5.101 -14.402 1.00 96.50 72 TRP A O 1
ATOM 581 N N . LEU A 1 73 ? 4.794 5.263 -12.174 1.00 96.75 73 LEU A N 1
ATOM 582 C CA . LEU A 1 73 ? 3.722 4.267 -12.046 1.00 96.75 73 LEU A CA 1
ATOM 583 C C . LEU A 1 73 ? 2.475 4.644 -12.851 1.00 96.75 73 LEU A C 1
ATOM 585 O O . LEU A 1 73 ? 1.827 3.752 -13.394 1.00 96.75 73 LEU A O 1
ATOM 589 N N . ASP A 1 74 ? 2.170 5.935 -12.975 1.00 95.94 74 ASP A N 1
ATOM 590 C CA . ASP A 1 74 ? 1.069 6.437 -13.799 1.00 95.94 74 ASP A CA 1
ATOM 591 C C . ASP A 1 74 ? 1.182 5.999 -15.266 1.00 95.94 74 ASP A C 1
ATOM 593 O O . ASP A 1 74 ? 0.175 5.677 -15.895 1.00 95.94 74 ASP A O 1
ATOM 597 N N . THR A 1 75 ? 2.414 5.890 -15.777 1.00 94.25 75 THR A N 1
ATOM 598 C CA . THR A 1 75 ? 2.700 5.419 -17.143 1.00 94.25 75 THR A CA 1
ATOM 599 C C . THR A 1 75 ? 2.712 3.895 -17.285 1.00 94.25 75 THR A C 1
ATOM 601 O O . THR A 1 75 ? 2.615 3.389 -18.400 1.00 94.25 75 THR A O 1
ATOM 604 N N . LYS A 1 76 ? 2.853 3.146 -16.181 1.00 94.44 76 LYS A N 1
ATOM 605 C CA . LYS A 1 76 ? 2.993 1.676 -16.195 1.00 94.44 76 LYS A CA 1
ATOM 606 C C . LYS A 1 76 ? 1.707 0.943 -15.814 1.00 94.44 76 LYS A C 1
ATOM 608 O O . LYS A 1 76 ? 1.441 -0.142 -16.326 1.00 94.44 76 LYS A O 1
ATOM 613 N N . LEU A 1 77 ? 0.909 1.504 -14.906 1.00 95.12 77 LEU A N 1
ATOM 614 C CA . LEU A 1 77 ? -0.315 0.882 -14.406 1.00 95.12 77 LEU A CA 1
ATOM 615 C C . LEU A 1 77 ? -1.519 1.283 -15.261 1.00 95.12 77 LEU A C 1
ATOM 617 O O . LEU A 1 77 ? -1.948 2.432 -15.235 1.00 95.12 77 LEU A O 1
ATOM 621 N N . THR A 1 78 ? -2.121 0.317 -15.951 1.00 93.44 78 THR A N 1
ATOM 622 C CA . THR A 1 78 ? -3.307 0.538 -16.804 1.00 93.44 78 THR A CA 1
ATOM 623 C C . THR A 1 78 ? -4.610 0.071 -16.161 1.00 93.44 78 THR A C 1
ATOM 625 O O . THR A 1 78 ? -5.692 0.544 -16.496 1.00 93.44 78 THR A O 1
ATOM 628 N N . ARG A 1 79 ? -4.540 -0.867 -15.209 1.00 94.19 79 ARG A N 1
ATOM 629 C CA . ARG A 1 79 ? -5.729 -1.439 -14.567 1.00 94.19 79 ARG A CA 1
ATOM 630 C C . ARG A 1 79 ? -6.276 -0.480 -13.501 1.00 94.19 79 ARG A C 1
ATOM 632 O O . ARG A 1 79 ? -5.532 -0.149 -12.574 1.00 94.19 79 ARG A O 1
ATOM 639 N N . PRO A 1 80 ? -7.575 -0.120 -13.520 1.00 93.00 80 PRO A N 1
ATOM 640 C CA . PRO A 1 80 ? -8.151 0.832 -12.562 1.00 93.00 80 PRO A CA 1
ATOM 641 C C . PRO A 1 80 ? -7.938 0.453 -11.091 1.00 93.00 80 PRO A C 1
ATOM 643 O O . PRO A 1 80 ? -7.621 1.301 -10.263 1.00 93.00 80 PRO A O 1
ATOM 646 N N . HIS A 1 81 ? -8.041 -0.838 -10.759 1.00 90.06 81 HIS A N 1
ATOM 647 C CA . HIS A 1 81 ? -7.809 -1.315 -9.392 1.00 90.06 81 HIS A CA 1
ATOM 648 C C . HIS A 1 81 ? -6.343 -1.137 -8.947 1.00 90.06 81 HIS A C 1
ATOM 650 O O . HIS A 1 81 ? -6.076 -0.927 -7.765 1.00 90.06 81 HIS A O 1
ATOM 656 N N . ASP A 1 82 ? -5.380 -1.250 -9.861 1.00 94.50 82 ASP A N 1
ATOM 657 C CA . ASP A 1 82 ? -3.963 -1.066 -9.531 1.00 94.50 82 ASP A CA 1
ATOM 658 C C . ASP A 1 82 ? -3.640 0.415 -9.349 1.00 94.50 82 ASP A C 1
ATOM 660 O O . ASP A 1 82 ? -2.970 0.785 -8.387 1.00 94.50 82 ASP A O 1
ATOM 664 N N . ARG A 1 83 ? -4.212 1.266 -10.206 1.00 95.00 83 ARG A N 1
ATOM 665 C CA . ARG A 1 83 ? -4.128 2.730 -10.116 1.00 95.00 83 ARG A CA 1
ATOM 666 C C . ARG A 1 83 ? -4.710 3.256 -8.798 1.00 95.00 83 ARG A C 1
ATOM 668 O O . ARG A 1 83 ? -4.077 4.065 -8.122 1.00 95.00 83 ARG A O 1
ATOM 675 N N . ALA A 1 84 ? -5.838 2.696 -8.358 1.00 93.75 84 ALA A N 1
ATOM 676 C CA . ALA A 1 84 ? -6.470 3.040 -7.083 1.00 93.75 84 ALA A CA 1
ATOM 677 C C . ALA A 1 84 ? -5.601 2.730 -5.847 1.00 93.75 84 ALA A C 1
ATOM 679 O O . ALA A 1 84 ? -5.773 3.363 -4.811 1.00 93.75 84 ALA A O 1
ATOM 680 N N . ALA A 1 85 ? -4.643 1.795 -5.921 1.00 93.62 85 ALA A N 1
ATOM 681 C CA . ALA A 1 85 ? -3.734 1.522 -4.798 1.00 93.62 85 ALA A CA 1
ATOM 682 C C . ALA A 1 85 ? -2.752 2.682 -4.512 1.00 93.62 85 ALA A C 1
ATOM 684 O O . ALA A 1 85 ? -2.112 2.715 -3.453 1.00 93.62 85 ALA A O 1
ATOM 685 N N . PHE A 1 86 ? -2.633 3.615 -5.459 1.00 95.00 86 PHE A N 1
ATOM 686 C CA . PHE A 1 86 ? -1.751 4.778 -5.422 1.00 95.00 86 PHE A CA 1
ATOM 687 C C . PHE A 1 86 ? -2.508 6.104 -5.560 1.00 95.00 86 PHE A C 1
ATOM 689 O O . PHE A 1 86 ? -1.866 7.127 -5.779 1.00 95.00 86 PHE A O 1
ATOM 696 N N . ASP A 1 87 ? -3.840 6.082 -5.443 1.00 93.94 87 ASP A N 1
ATOM 697 C CA . ASP A 1 87 ? -4.708 7.254 -5.611 1.00 93.94 87 ASP A CA 1
ATOM 698 C C . ASP A 1 87 ? -4.542 7.947 -6.983 1.00 93.94 87 ASP A C 1
ATOM 700 O O . ASP A 1 87 ? -4.698 9.160 -7.112 1.00 93.94 87 ASP A O 1
ATOM 704 N N . LEU A 1 88 ? -4.217 7.170 -8.025 1.00 92.62 88 LEU A N 1
ATOM 705 C CA . LEU A 1 88 ? -4.083 7.659 -9.399 1.00 92.62 88 LEU A CA 1
ATOM 706 C C . LEU A 1 88 ? -5.447 7.704 -10.101 1.00 92.62 88 LEU A C 1
ATOM 708 O O . LEU A 1 88 ? -6.283 6.815 -9.912 1.00 92.62 88 LEU A O 1
ATOM 712 N N . SER A 1 89 ? -5.653 8.706 -10.960 1.00 88.44 89 SER A N 1
ATOM 713 C CA . SER A 1 89 ? -6.877 8.850 -11.761 1.00 88.44 89 SER A CA 1
ATOM 714 C C . SER A 1 89 ? -7.110 7.623 -12.645 1.00 88.44 89 SER A C 1
ATOM 716 O O . SER A 1 89 ? -6.146 7.098 -13.190 1.00 88.44 89 SER A O 1
ATOM 718 N N . PRO A 1 90 ? -8.345 7.148 -12.850 1.00 81.94 90 PRO A N 1
ATOM 719 C CA . PRO A 1 90 ? -8.612 6.082 -13.814 1.00 81.94 90 PRO A CA 1
ATOM 720 C C . PRO A 1 90 ? -8.237 6.528 -15.238 1.00 81.94 90 PRO A C 1
ATOM 722 O O . PRO A 1 90 ? -8.480 7.675 -15.607 1.00 81.94 90 PRO A O 1
ATOM 725 N N . THR A 1 91 ? -7.616 5.622 -15.995 1.00 69.25 91 THR A N 1
ATOM 726 C CA . THR A 1 91 ? -7.339 5.745 -17.439 1.00 69.25 91 THR A CA 1
ATOM 727 C C . THR A 1 91 ? -8.475 5.182 -18.267 1.00 69.25 91 THR A C 1
ATOM 729 O O . THR A 1 91 ? -9.040 4.154 -17.824 1.00 69.25 91 THR A O 1
#

pLDDT: mean 93.05, std 7.44, range [49.91, 97.75]

Secondary structure (DSSP, 8-state):
---HHHHHHHHHHHHHHHHHHHHHHHHHHHHHHHHHHHHHHHHHHHHHHHHHHHHHHT------SHHHHHHHHHHH--SHHHHHTTTPPP-

Radius of gyration: 25.01 Å; chains: 1; bounding box: 45×18×72 Å

Sequence (91 aa):
MPQPQKVLARIQSLDERLARLRTEKNRLMARAGHAERKRDTRRKILIGGAVLAAIDHEGVPVIRSLPELLRWLDTKLTRPHDRAAFDLSPT